Protein AF-A0A915MSQ5-F1 (afdb_monomer_lite)

Structure (mmCIF, N/CA/C/O backbone):
data_AF-A0A915MSQ5-F1
#
_entry.id   AF-A0A915MSQ5-F1
#
loop_
_atom_site.group_PDB
_atom_site.id
_atom_site.type_symbol
_atom_site.label_atom_id
_atom_site.label_alt_id
_atom_site.label_comp_id
_atom_site.label_asym_id
_atom_site.label_entity_id
_atom_site.label_seq_id
_atom_site.pdbx_PDB_ins_code
_atom_site.Cartn_x
_atom_site.Cartn_y
_atom_site.Cartn_z
_atom_site.occupancy
_atom_site.B_iso_or_equiv
_atom_site.auth_seq_id
_atom_site.auth_comp_id
_atom_site.auth_asym_id
_atom_site.auth_atom_id
_atom_site.pdbx_PDB_model_num
ATOM 1 N N . MET A 1 1 ? 3.492 1.219 8.232 1.00 61.47 1 MET A N 1
ATOM 2 C CA . MET A 1 1 ? 4.657 0.939 7.359 1.00 61.47 1 MET A CA 1
ATOM 3 C C . MET A 1 1 ? 4.391 -0.235 6.417 1.00 61.47 1 MET A C 1
ATOM 5 O O . MET A 1 1 ? 4.975 -0.222 5.348 1.00 61.47 1 MET A O 1
ATOM 9 N N . HIS A 1 2 ? 3.503 -1.182 6.762 1.00 84.31 2 HIS A N 1
ATOM 10 C CA . HIS A 1 2 ? 3.151 -2.330 5.909 1.00 84.31 2 HIS A CA 1
ATOM 11 C C . HIS A 1 2 ? 2.573 -1.921 4.545 1.00 84.31 2 HIS A C 1
ATOM 13 O O . HIS A 1 2 ? 3.196 -2.216 3.533 1.00 84.31 2 HIS A O 1
ATOM 19 N N . ASN A 1 3 ? 1.540 -1.068 4.519 1.00 87.81 3 ASN A N 1
ATOM 20 C CA . ASN A 1 3 ? 0.924 -0.619 3.262 1.00 87.81 3 ASN A CA 1
ATOM 21 C C . ASN A 1 3 ? 1.960 -0.029 2.286 1.00 87.81 3 ASN A C 1
ATOM 23 O O . ASN A 1 3 ? 1.865 -0.229 1.084 1.00 87.81 3 ASN A O 1
ATOM 27 N N . PHE A 1 4 ? 2.987 0.668 2.794 1.00 90.38 4 PHE A N 1
ATOM 28 C CA . PHE A 1 4 ? 4.078 1.190 1.966 1.00 90.38 4 PHE A CA 1
ATOM 29 C C . PHE A 1 4 ? 4.899 0.085 1.302 1.00 90.38 4 PHE A C 1
ATOM 31 O O . PHE A 1 4 ? 5.145 0.148 0.098 1.00 90.38 4 PHE A O 1
ATOM 38 N N . THR A 1 5 ? 5.320 -0.923 2.069 1.00 90.69 5 THR A N 1
ATOM 39 C CA . THR A 1 5 ? 6.068 -2.057 1.519 1.00 90.69 5 THR A CA 1
ATOM 40 C C . THR A 1 5 ? 5.231 -2.867 0.537 1.00 90.69 5 THR A C 1
ATOM 42 O O . THR A 1 5 ? 5.773 -3.332 -0.463 1.00 90.69 5 THR A O 1
ATOM 45 N N . ASP A 1 6 ? 3.920 -2.967 0.751 1.00 92.69 6 ASP A N 1
ATOM 46 C CA . ASP A 1 6 ? 3.036 -3.689 -0.168 1.00 92.69 6 ASP A CA 1
ATOM 47 C C . ASP A 1 6 ? 2.844 -2.911 -1.469 1.00 92.69 6 ASP A C 1
ATOM 49 O O . ASP A 1 6 ? 2.907 -3.479 -2.557 1.00 92.69 6 ASP A O 1
ATOM 53 N N . GLY A 1 7 ? 2.718 -1.585 -1.371 1.00 92.44 7 GLY A N 1
ATOM 54 C CA . GLY A 1 7 ? 2.763 -0.685 -2.517 1.00 92.44 7 GLY A CA 1
ATOM 55 C C . GLY A 1 7 ? 4.045 -0.836 -3.334 1.00 92.44 7 GLY A C 1
ATOM 56 O O . GLY A 1 7 ? 3.984 -0.975 -4.554 1.00 92.44 7 GLY A O 1
ATOM 57 N N . LEU A 1 8 ? 5.201 -0.858 -2.664 1.00 93.75 8 LEU A N 1
ATOM 58 C CA . LEU A 1 8 ? 6.504 -1.061 -3.303 1.00 93.75 8 LEU A CA 1
ATOM 59 C C . LEU A 1 8 ? 6.566 -2.414 -4.030 1.00 93.75 8 LEU A C 1
ATOM 61 O O . LEU A 1 8 ? 6.999 -2.475 -5.180 1.00 93.75 8 LEU A O 1
ATOM 65 N N . ALA A 1 9 ? 6.086 -3.485 -3.391 1.00 93.50 9 ALA A N 1
ATOM 66 C CA . ALA A 1 9 ? 6.030 -4.820 -3.982 1.00 93.50 9 ALA A CA 1
ATOM 67 C C . ALA A 1 9 ? 5.110 -4.869 -5.213 1.00 93.50 9 ALA A C 1
ATOM 69 O O . ALA A 1 9 ? 5.482 -5.452 -6.233 1.00 93.50 9 ALA A O 1
ATOM 70 N N . ILE A 1 10 ? 3.946 -4.211 -5.158 1.00 95.00 10 ILE A N 1
ATOM 71 C CA . ILE A 1 10 ? 3.038 -4.088 -6.305 1.00 95.00 10 ILE A CA 1
ATOM 72 C C . ILE A 1 10 ? 3.741 -3.364 -7.458 1.00 95.00 10 ILE A C 1
ATOM 74 O O . ILE A 1 10 ? 3.797 -3.907 -8.560 1.00 95.00 10 ILE A O 1
ATOM 78 N N . GLY A 1 11 ? 4.328 -2.188 -7.223 1.00 93.38 11 GLY A N 1
ATOM 79 C CA . GLY A 1 11 ? 5.019 -1.436 -8.276 1.00 93.38 11 GLY A CA 1
ATOM 80 C C . GLY A 1 11 ? 6.176 -2.224 -8.901 1.00 93.38 11 GLY A C 1
ATOM 81 O O . GLY A 1 11 ? 6.237 -2.367 -10.122 1.00 93.38 11 GLY A O 1
ATOM 82 N N . ALA A 1 12 ? 7.023 -2.846 -8.074 1.00 93.25 12 ALA A N 1
ATOM 83 C CA . ALA A 1 12 ? 8.129 -3.692 -8.531 1.00 93.25 12 ALA A CA 1
ATOM 84 C C . ALA A 1 12 ? 7.649 -4.909 -9.343 1.00 93.25 12 ALA A C 1
ATOM 86 O O . ALA A 1 12 ? 8.280 -5.318 -10.316 1.00 93.25 12 ALA A O 1
ATOM 87 N N . SER A 1 13 ? 6.503 -5.488 -8.985 1.00 94.38 13 SER A N 1
ATOM 88 C CA . SER A 1 13 ? 5.938 -6.617 -9.727 1.00 94.38 13 SER A CA 1
ATOM 89 C C . SER A 1 13 ? 5.363 -6.220 -11.092 1.00 94.38 13 SER A C 1
ATOM 91 O O . SER A 1 13 ? 5.460 -7.002 -12.035 1.00 94.38 13 SER A O 1
ATOM 93 N N . PHE A 1 14 ? 4.827 -5.002 -11.240 1.00 92.69 14 PHE A N 1
ATOM 94 C CA . PHE A 1 14 ? 4.393 -4.477 -12.542 1.00 92.69 14 PHE A CA 1
ATOM 95 C C . PHE A 1 14 ? 5.565 -4.175 -13.474 1.00 92.69 14 PHE A C 1
ATOM 97 O O . PHE A 1 14 ? 5.436 -4.377 -14.681 1.00 92.69 14 PHE A O 1
ATOM 104 N N . ILE A 1 15 ? 6.705 -3.776 -12.912 1.00 91.25 15 ILE A N 1
ATOM 105 C CA . ILE A 1 15 ? 7.976 -3.660 -13.634 1.00 91.25 15 ILE A CA 1
ATOM 106 C C . ILE A 1 15 ? 8.432 -5.028 -14.150 1.00 91.25 15 ILE A C 1
ATOM 108 O O . ILE A 1 15 ? 8.817 -5.156 -15.308 1.00 91.25 15 ILE A O 1
ATOM 112 N N . ALA A 1 16 ? 8.355 -6.065 -13.309 1.00 89.12 16 ALA A N 1
ATOM 113 C CA . ALA A 1 16 ? 8.730 -7.427 -13.691 1.00 89.12 16 ALA A CA 1
ATOM 114 C C . ALA A 1 16 ? 7.797 -8.032 -14.761 1.00 89.12 16 ALA A C 1
ATOM 116 O O . ALA A 1 16 ? 8.194 -8.930 -15.504 1.00 89.12 16 ALA A O 1
ATOM 117 N N . GLY A 1 17 ? 6.556 -7.550 -14.846 1.00 91.44 17 GLY A N 1
ATOM 118 C CA . GLY A 1 17 ? 5.625 -7.855 -15.926 1.00 91.44 17 GLY A CA 1
ATOM 119 C C . GLY A 1 17 ? 4.167 -7.814 -15.481 1.00 91.44 17 GLY A C 1
ATOM 120 O O . GLY A 1 17 ? 3.828 -8.152 -14.349 1.00 91.44 17 GLY A O 1
ATOM 121 N N . THR A 1 18 ? 3.262 -7.467 -16.398 1.00 92.56 18 THR A N 1
ATOM 122 C CA . THR A 1 18 ? 1.837 -7.233 -16.097 1.00 92.56 18 THR A CA 1
ATOM 123 C C . THR A 1 18 ? 1.153 -8.404 -15.389 1.00 92.56 18 THR A C 1
ATOM 125 O O . THR A 1 18 ? 0.404 -8.191 -14.439 1.00 92.56 18 THR A O 1
ATOM 128 N N . THR A 1 19 ? 1.422 -9.646 -15.803 1.00 95.38 19 THR A N 1
ATOM 129 C CA . THR A 1 19 ? 0.846 -10.839 -15.159 1.00 95.38 19 THR A CA 1
ATOM 130 C C . THR A 1 19 ? 1.298 -10.967 -13.703 1.00 95.38 19 THR A C 1
ATOM 132 O O . THR A 1 19 ? 0.477 -11.234 -12.828 1.00 95.38 19 THR A O 1
ATOM 135 N N . VAL A 1 20 ? 2.587 -10.738 -13.431 1.00 94.69 20 VAL A N 1
ATOM 136 C CA . VAL A 1 20 ? 3.154 -10.781 -12.073 1.00 94.69 20 VAL A CA 1
ATOM 137 C C . VAL A 1 20 ? 2.601 -9.627 -11.233 1.00 94.69 20 VAL A C 1
ATOM 139 O O . VAL A 1 20 ? 2.226 -9.839 -10.080 1.00 94.69 20 VAL A O 1
ATOM 142 N N . GLY A 1 21 ? 2.457 -8.445 -11.839 1.00 94.56 21 GLY A N 1
ATOM 143 C CA . GLY A 1 21 ? 1.794 -7.272 -11.270 1.00 94.56 21 GLY A CA 1
ATOM 144 C C . GLY A 1 21 ? 0.385 -7.560 -10.763 1.00 94.56 21 GLY A C 1
ATOM 145 O O . GLY A 1 21 ? 0.073 -7.341 -9.592 1.00 94.56 21 GLY A O 1
ATOM 146 N N . ILE A 1 22 ? -0.463 -8.120 -11.628 1.00 96.50 22 ILE A N 1
ATOM 147 C CA . ILE A 1 22 ? -1.858 -8.442 -11.294 1.00 96.50 22 ILE A CA 1
ATOM 148 C C . ILE A 1 22 ? -1.929 -9.496 -10.183 1.00 96.50 22 ILE A C 1
ATOM 150 O O . ILE A 1 22 ? -2.704 -9.340 -9.239 1.00 96.50 22 ILE A O 1
ATOM 154 N N . VAL A 1 23 ? -1.117 -10.556 -10.257 1.00 97.31 23 VAL A N 1
ATOM 155 C CA . VAL A 1 23 ? -1.100 -11.612 -9.229 1.00 97.31 23 VAL A CA 1
ATOM 156 C C . VAL A 1 23 ? -0.662 -11.054 -7.874 1.00 97.31 23 VAL A C 1
ATOM 158 O O . VAL A 1 23 ? -1.299 -11.342 -6.859 1.00 97.31 23 VAL A O 1
ATOM 161 N N . THR A 1 24 ? 0.381 -10.224 -7.849 1.00 95.62 24 THR A N 1
ATOM 162 C CA . THR A 1 24 ? 0.873 -9.577 -6.623 1.00 95.62 24 THR A CA 1
ATOM 163 C C . THR A 1 24 ? -0.175 -8.638 -6.040 1.00 95.62 24 THR A C 1
ATOM 165 O O . THR A 1 24 ? -0.470 -8.730 -4.853 1.00 95.62 24 THR A O 1
ATOM 168 N N . MET A 1 25 ? -0.807 -7.801 -6.867 1.00 94.25 25 MET A N 1
ATOM 169 C CA . MET A 1 25 ? -1.887 -6.906 -6.440 1.00 94.25 25 MET A CA 1
ATOM 170 C C . MET A 1 25 ? -3.030 -7.675 -5.770 1.00 94.25 25 MET A C 1
ATOM 172 O O . MET A 1 25 ? -3.476 -7.294 -4.690 1.00 94.25 25 MET A O 1
ATOM 176 N N . VAL A 1 26 ? -3.504 -8.761 -6.388 1.00 96.06 26 VAL A N 1
ATOM 177 C CA . VAL A 1 26 ? -4.579 -9.587 -5.813 1.00 96.06 26 VAL A CA 1
ATOM 178 C C . VAL A 1 26 ? -4.123 -10.242 -4.511 1.00 96.06 26 VAL A C 1
ATOM 180 O O . VAL A 1 26 ? -4.873 -10.253 -3.540 1.00 96.06 26 VAL A O 1
ATOM 183 N N . THR A 1 27 ? -2.894 -10.755 -4.468 1.00 95.19 27 THR A N 1
ATOM 184 C CA . THR A 1 27 ? -2.326 -11.388 -3.268 1.00 95.19 27 THR A CA 1
ATOM 185 C C . THR A 1 27 ? -2.257 -10.410 -2.099 1.00 95.19 27 THR A C 1
ATOM 187 O O . THR A 1 27 ? -2.665 -10.760 -0.993 1.00 95.19 27 THR A O 1
ATOM 190 N N . VAL A 1 28 ? -1.800 -9.182 -2.359 1.00 93.69 28 VAL A N 1
ATOM 191 C CA . VAL A 1 28 ? -1.748 -8.107 -1.366 1.00 93.69 28 VAL A CA 1
ATOM 192 C C . VAL A 1 28 ? -3.147 -7.741 -0.891 1.00 93.69 28 VAL A C 1
ATOM 194 O O . VAL A 1 28 ? -3.419 -7.773 0.303 1.00 93.69 28 VAL A O 1
ATOM 197 N N . LEU A 1 29 ? -4.087 -7.499 -1.811 1.00 91.31 29 LEU A N 1
ATOM 198 C CA . LEU A 1 29 ? -5.475 -7.188 -1.449 1.00 91.31 29 LEU A CA 1
ATOM 199 C C . LEU A 1 29 ? -6.101 -8.252 -0.540 1.00 91.31 29 LEU A C 1
ATOM 201 O O . LEU A 1 29 ? -6.834 -7.921 0.391 1.00 91.31 29 LEU A O 1
ATOM 205 N N . VAL A 1 30 ? -5.817 -9.529 -0.799 1.00 94.19 30 VAL A N 1
ATOM 206 C CA . VAL A 1 30 ? -6.364 -10.640 -0.014 1.00 94.19 30 VAL A CA 1
ATOM 207 C C . VAL A 1 30 ? -5.852 -10.639 1.426 1.00 94.19 30 VAL A C 1
ATOM 209 O O . VAL A 1 30 ? -6.637 -10.953 2.321 1.00 94.19 30 VAL A O 1
ATOM 212 N N . HIS A 1 31 ? -4.586 -10.296 1.678 1.00 91.44 31 HIS A N 1
ATOM 213 C CA . HIS A 1 31 ? -4.064 -10.249 3.049 1.00 91.44 31 HIS A CA 1
ATOM 214 C C . HIS A 1 31 ? -4.239 -8.891 3.743 1.00 91.44 31 HIS A C 1
ATOM 216 O O . HIS A 1 31 ? -4.299 -8.860 4.971 1.00 91.44 31 HIS A O 1
ATOM 222 N N . GLU A 1 32 ? -4.438 -7.809 2.985 1.00 88.69 32 GLU A N 1
ATOM 223 C CA . GLU A 1 32 ? -4.683 -6.466 3.525 1.00 88.69 32 GLU A CA 1
ATOM 224 C C . GLU A 1 32 ? -6.092 -6.316 4.107 1.00 88.69 32 GLU A C 1
ATOM 226 O O . GLU A 1 32 ? -6.264 -5.686 5.147 1.00 88.69 32 GLU A O 1
ATOM 231 N N . ILE A 1 33 ? -7.114 -6.946 3.509 1.00 88.38 33 ILE A N 1
ATOM 232 C CA . ILE A 1 33 ? -8.490 -6.876 4.039 1.00 88.38 33 ILE A CA 1
ATOM 233 C C . ILE A 1 33 ? -8.562 -7.388 5.496 1.00 88.38 33 ILE A C 1
ATOM 235 O O . ILE A 1 33 ? -9.082 -6.669 6.353 1.00 88.38 33 ILE A O 1
ATOM 239 N N . PRO A 1 34 ? -8.049 -8.592 5.833 1.00 90.00 3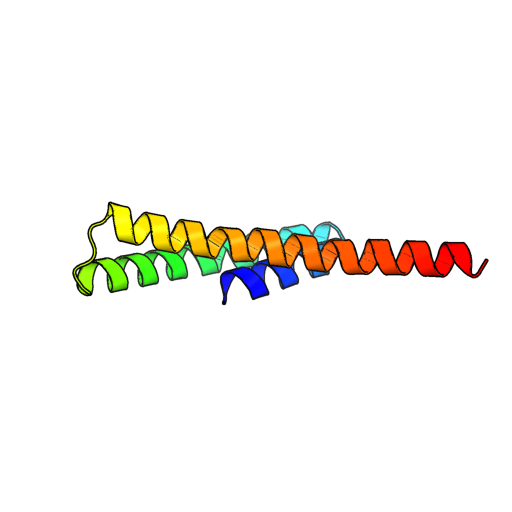4 PRO A N 1
ATOM 240 C CA . PRO A 1 34 ? -7.970 -9.045 7.220 1.00 90.00 34 PRO A CA 1
ATOM 241 C C . PRO A 1 34 ? -7.128 -8.126 8.110 1.00 90.00 34 PRO A C 1
ATOM 243 O O . PRO A 1 34 ? -7.512 -7.894 9.259 1.00 90.00 34 PRO A O 1
ATOM 246 N N . HIS A 1 35 ? -6.005 -7.615 7.594 1.00 89.88 35 HIS A N 1
ATOM 247 C CA . HIS A 1 35 ? -5.087 -6.771 8.357 1.00 89.88 35 HIS A CA 1
ATOM 248 C C . HIS A 1 35 ? -5.756 -5.455 8.770 1.00 89.88 35 HIS A C 1
ATOM 250 O O . HIS A 1 35 ? -5.789 -5.121 9.954 1.00 89.88 35 HIS A O 1
ATOM 256 N N . GLU A 1 36 ? -6.390 -4.750 7.831 1.00 89.06 36 GLU A N 1
ATOM 257 C CA . GLU A 1 36 ? -7.074 -3.483 8.106 1.00 89.06 36 GLU A CA 1
ATOM 258 C C . GLU A 1 36 ? -8.301 -3.658 9.008 1.00 89.06 36 GLU A C 1
ATOM 260 O O . GLU A 1 36 ? -8.582 -2.797 9.845 1.00 89.06 36 GLU A O 1
ATOM 265 N N . ILE A 1 37 ? -9.023 -4.780 8.888 1.00 90.19 37 ILE A N 1
ATOM 266 C CA . ILE A 1 37 ? -10.120 -5.118 9.808 1.00 90.19 37 ILE A CA 1
ATOM 267 C C . ILE A 1 37 ? -9.580 -5.335 11.230 1.00 90.19 37 ILE A C 1
ATOM 269 O O . ILE A 1 37 ? -10.196 -4.874 12.196 1.00 90.19 37 ILE A O 1
ATOM 273 N N . GLY A 1 38 ? -8.433 -6.007 11.366 1.00 92.44 38 GLY A N 1
ATOM 274 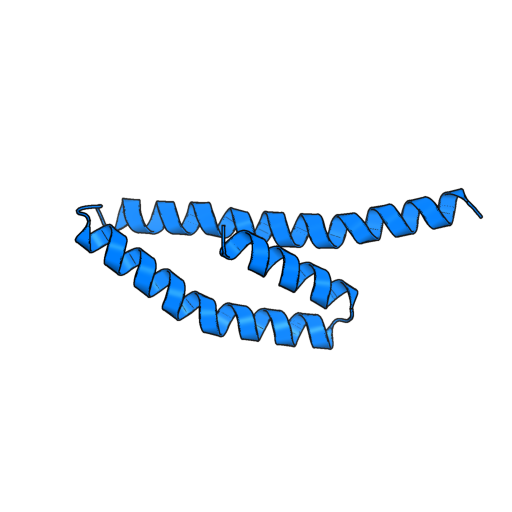C CA . GLY A 1 38 ? -7.744 -6.204 12.641 1.00 92.44 38 GLY A CA 1
ATOM 275 C C . GLY A 1 38 ? -7.296 -4.885 13.270 1.00 92.44 38 GLY A C 1
ATOM 276 O O . GLY A 1 38 ? -7.639 -4.604 14.420 1.00 92.44 38 GLY A O 1
ATOM 277 N N . ASP A 1 39 ? -6.616 -4.036 12.501 1.00 90.38 39 ASP A N 1
ATOM 278 C CA . ASP A 1 39 ? -6.165 -2.712 12.944 1.00 90.38 39 ASP A CA 1
ATOM 279 C C . ASP A 1 39 ? -7.340 -1.827 13.365 1.00 90.38 39 ASP A C 1
ATOM 281 O O . ASP A 1 39 ? -7.313 -1.182 14.417 1.00 90.38 39 ASP A O 1
ATOM 285 N N . PHE A 1 40 ? -8.423 -1.836 12.584 1.00 91.62 40 PHE A N 1
ATOM 286 C CA . PHE A 1 40 ? -9.643 -1.115 12.924 1.00 91.62 40 PHE A CA 1
ATOM 287 C C . PHE A 1 40 ? -10.244 -1.608 14.246 1.00 91.62 40 PHE A C 1
ATOM 289 O O . PHE A 1 40 ? -10.626 -0.790 15.089 1.00 91.62 40 PHE A O 1
ATOM 296 N N . ALA A 1 41 ? -10.306 -2.926 14.461 1.00 93.06 41 ALA A N 1
ATOM 297 C CA . ALA A 1 41 ? -10.801 -3.509 15.706 1.00 93.06 41 ALA A CA 1
ATOM 298 C C . ALA A 1 41 ? -9.930 -3.110 16.909 1.00 93.06 41 ALA A C 1
ATOM 300 O O . ALA A 1 41 ? -10.472 -2.713 17.944 1.00 93.06 41 ALA A O 1
ATOM 301 N N . ILE A 1 42 ? -8.602 -3.131 16.757 1.00 94.12 42 ILE A N 1
ATOM 302 C CA . ILE A 1 42 ? -7.645 -2.700 17.787 1.00 94.12 42 ILE A CA 1
ATOM 303 C C . ILE A 1 42 ? -7.837 -1.215 18.118 1.00 94.12 42 ILE A C 1
ATOM 305 O O . ILE A 1 42 ? -7.927 -0.856 19.292 1.00 94.12 42 ILE A O 1
ATOM 309 N N . LEU A 1 43 ? -7.959 -0.341 17.113 1.00 91.94 43 LEU A N 1
ATOM 310 C CA . LEU A 1 43 ? -8.150 1.101 17.319 1.00 91.94 43 LEU A CA 1
ATOM 311 C C . LEU A 1 43 ? -9.468 1.409 18.036 1.00 91.94 43 LEU A C 1
ATOM 313 O O . LEU A 1 43 ? -9.501 2.227 18.959 1.00 91.94 43 LEU A O 1
ATOM 317 N N . VAL A 1 44 ? -10.554 0.741 17.646 1.00 93.88 44 VAL A N 1
ATOM 318 C CA . VAL A 1 44 ? -11.850 0.881 18.323 1.00 93.88 44 VAL A CA 1
ATOM 319 C C . VAL A 1 44 ? -11.762 0.384 19.768 1.00 93.88 44 VAL A C 1
ATOM 321 O O . VAL A 1 44 ? -12.262 1.060 20.669 1.00 93.88 44 VAL A O 1
ATOM 324 N N . GLN A 1 45 ? -11.087 -0.742 20.020 1.00 93.81 45 GLN A N 1
ATOM 325 C CA . GLN A 1 45 ? -10.879 -1.265 21.374 1.00 93.81 45 GLN A CA 1
ATOM 326 C C . GLN A 1 45 ? -9.988 -0.348 22.228 1.00 93.81 45 GLN A C 1
ATOM 328 O O . GLN A 1 45 ? -10.227 -0.205 23.425 1.00 93.81 45 GLN A O 1
ATOM 333 N N . ALA A 1 46 ? -9.030 0.346 21.614 1.00 93.44 46 ALA A N 1
ATOM 334 C CA . ALA A 1 46 ? -8.195 1.367 22.247 1.00 93.44 46 ALA A CA 1
ATOM 335 C C . ALA A 1 46 ? -8.942 2.688 22.548 1.00 93.44 46 ALA A C 1
ATOM 337 O O . ALA A 1 46 ? -8.328 3.663 22.982 1.00 93.44 46 ALA A O 1
ATOM 338 N N . GLY A 1 47 ? -10.260 2.749 22.318 1.00 93.19 47 GLY A N 1
ATOM 339 C CA . GLY A 1 47 ? -11.108 3.896 22.650 1.00 93.19 47 GLY A CA 1
ATOM 340 C C . GLY A 1 47 ? -11.207 4.956 21.552 1.00 93.19 47 GLY A C 1
ATOM 341 O O . GLY A 1 47 ? -11.746 6.041 21.788 1.00 93.19 47 GLY A O 1
ATOM 342 N N . PHE A 1 48 ? -10.712 4.680 20.342 1.00 93.31 48 PHE A N 1
ATOM 343 C CA . PHE A 1 48 ? -10.872 5.596 19.215 1.00 93.31 48 PHE A CA 1
ATOM 344 C C . PHE A 1 48 ? -12.307 5.522 18.685 1.00 93.31 48 PHE A C 1
ATOM 346 O O . PHE A 1 48 ? -12.923 4.460 18.598 1.00 93.31 48 PHE A O 1
ATOM 353 N N . SER A 1 49 ? -12.851 6.667 18.269 1.00 93.50 49 SER A N 1
ATOM 354 C CA . SER A 1 49 ? -14.127 6.678 17.556 1.00 93.50 49 SER A CA 1
ATOM 355 C C . SER A 1 49 ? -13.973 6.003 16.189 1.00 93.50 49 SER A C 1
ATOM 357 O O . SER A 1 49 ? -12.935 6.134 15.539 1.00 93.50 49 SER A O 1
ATOM 359 N N . LYS A 1 50 ? -15.030 5.334 15.706 1.00 90.19 50 LYS A N 1
ATOM 360 C CA . LYS A 1 50 ? -15.029 4.635 14.403 1.00 90.19 50 LYS A CA 1
ATOM 361 C C . LYS A 1 50 ? -14.514 5.518 13.258 1.00 90.19 50 LYS A C 1
ATOM 363 O O . LYS A 1 50 ? -13.719 5.072 12.443 1.00 90.19 50 LYS A O 1
ATOM 368 N N . LYS A 1 51 ? -14.906 6.799 13.240 1.00 92.50 51 LYS A N 1
ATOM 369 C CA . LYS A 1 51 ? -14.437 7.776 12.241 1.00 92.50 51 LYS A CA 1
ATOM 370 C C . LYS A 1 51 ? -12.926 8.010 12.314 1.00 92.50 51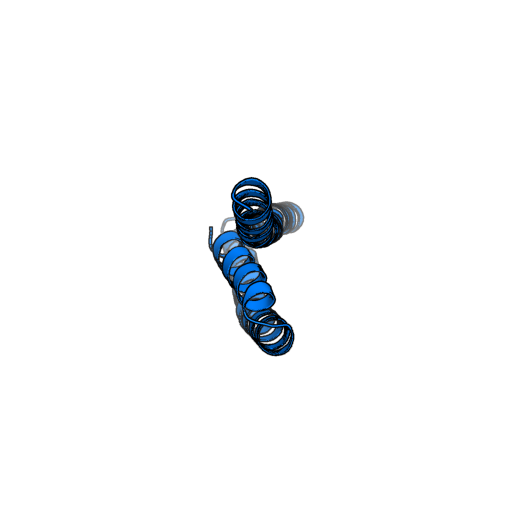 LYS A C 1
ATOM 372 O O . LYS A 1 51 ? -12.276 8.085 11.280 1.00 92.50 51 LYS A O 1
ATOM 377 N N . LYS A 1 52 ? -12.371 8.122 13.524 1.00 91.69 52 LYS A N 1
ATOM 378 C CA . LYS A 1 52 ? -10.932 8.327 13.727 1.00 91.69 52 LYS A CA 1
ATOM 379 C C . LYS A 1 52 ? -10.139 7.079 13.337 1.00 91.69 52 LYS A C 1
ATOM 381 O O . LYS A 1 52 ? -9.113 7.216 12.687 1.00 91.69 52 LYS A O 1
ATOM 386 N N . ALA A 1 53 ? -10.640 5.891 13.675 1.00 91.56 53 ALA A N 1
ATOM 387 C CA . ALA A 1 53 ? -10.026 4.628 13.270 1.00 91.56 53 ALA A CA 1
ATOM 388 C C . ALA A 1 53 ? -9.994 4.469 11.737 1.00 91.56 53 ALA A C 1
ATOM 390 O O . ALA A 1 53 ? -8.948 4.157 11.182 1.00 91.56 53 ALA A O 1
ATOM 391 N N . MET A 1 54 ? -11.092 4.796 11.040 1.00 88.56 54 MET A N 1
ATOM 392 C CA . MET A 1 54 ? -11.119 4.801 9.568 1.00 88.56 54 MET A CA 1
ATOM 393 C C . MET A 1 54 ? -10.153 5.821 8.954 1.00 88.56 54 MET A C 1
ATOM 395 O O . MET A 1 54 ? -9.484 5.512 7.976 1.00 88.56 54 MET A O 1
ATOM 399 N N . LEU A 1 55 ? -10.067 7.033 9.515 1.00 90.56 55 LEU A N 1
ATOM 400 C CA . LEU A 1 55 ? -9.131 8.055 9.035 1.00 90.56 55 LEU A CA 1
ATOM 401 C C . LEU A 1 55 ? -7.679 7.588 9.149 1.00 90.56 55 LEU A C 1
ATOM 403 O O . LEU A 1 55 ? -6.910 7.805 8.222 1.00 90.56 55 LEU A O 1
ATOM 407 N N . ILE A 1 56 ? -7.315 6.936 10.256 1.00 89.31 56 ILE A N 1
ATOM 408 C CA . ILE A 1 56 ? -5.960 6.408 10.461 1.00 89.31 56 ILE A CA 1
ATOM 409 C C . ILE A 1 56 ? -5.619 5.351 9.401 1.00 89.31 56 ILE A C 1
ATOM 411 O O . ILE A 1 56 ? -4.549 5.455 8.806 1.00 89.31 56 ILE A O 1
ATOM 415 N N . GLN A 1 57 ? -6.539 4.431 9.082 1.00 88.25 57 GLN A N 1
ATOM 416 C CA . GLN A 1 57 ? -6.314 3.458 8.000 1.00 88.25 57 GLN A CA 1
ATOM 417 C C . GLN A 1 57 ? -6.269 4.110 6.611 1.00 88.25 57 GLN A C 1
ATOM 419 O O . GLN A 1 57 ? -5.472 3.730 5.759 1.00 88.25 57 GLN A O 1
ATOM 424 N N . LEU A 1 58 ? -7.051 5.165 6.375 1.00 86.38 58 LEU A N 1
ATOM 425 C CA . LEU A 1 58 ? -6.946 5.918 5.124 1.00 86.38 58 LEU A CA 1
ATOM 426 C C . LEU A 1 58 ? -5.582 6.618 4.994 1.00 86.38 58 LEU A C 1
ATOM 428 O O . LEU A 1 58 ? -5.015 6.667 3.904 1.00 86.38 58 LEU A O 1
ATOM 432 N N . TYR A 1 59 ? -5.027 7.130 6.099 1.00 87.69 59 TYR A N 1
ATOM 433 C CA . TYR A 1 59 ? -3.681 7.707 6.113 1.00 87.69 59 TYR A CA 1
ATOM 434 C C . TYR A 1 59 ? -2.605 6.676 5.758 1.00 87.69 59 TYR A C 1
ATOM 436 O O . TYR A 1 59 ? -1.678 7.004 5.016 1.00 87.69 59 TYR A O 1
ATOM 444 N N . THR A 1 60 ? -2.717 5.437 6.241 1.00 84.88 60 THR A N 1
ATOM 445 C CA . THR A 1 60 ? -1.759 4.374 5.903 1.00 84.88 60 THR A CA 1
ATOM 446 C C . THR A 1 60 ? -1.895 3.906 4.456 1.00 84.88 60 THR A C 1
ATOM 448 O O . THR A 1 60 ? -0.872 3.615 3.836 1.00 84.88 60 THR A O 1
ATOM 451 N N . ALA A 1 61 ? -3.097 3.942 3.869 1.00 84.88 61 ALA A N 1
ATOM 452 C CA . ALA A 1 61 ? -3.322 3.625 2.455 1.00 84.88 61 ALA A CA 1
ATOM 453 C C . ALA A 1 61 ? -2.571 4.563 1.487 1.00 84.88 61 ALA A C 1
ATOM 455 O O . ALA A 1 61 ? -2.091 4.116 0.444 1.00 84.88 61 ALA A O 1
ATOM 456 N N . PHE A 1 62 ? -2.360 5.839 1.843 1.00 89.75 62 PHE A N 1
ATOM 457 C CA . PHE A 1 62 ? -1.473 6.723 1.064 1.00 89.75 62 PHE A CA 1
ATOM 458 C C . PHE A 1 62 ? -0.029 6.209 1.014 1.00 89.75 62 PHE A C 1
ATOM 460 O O . PHE A 1 62 ? 0.672 6.449 0.032 1.00 89.75 62 PHE A O 1
ATOM 467 N N . GLY A 1 63 ? 0.403 5.463 2.035 1.00 89.75 63 GLY A N 1
ATOM 468 C CA . GLY A 1 63 ? 1.686 4.769 2.040 1.00 89.75 63 GLY A CA 1
ATOM 469 C C . GLY A 1 63 ? 1.808 3.775 0.886 1.00 89.75 63 GLY A C 1
ATOM 470 O O . GLY A 1 63 ? 2.837 3.771 0.219 1.00 89.75 63 GLY A O 1
ATOM 471 N N . ALA A 1 64 ? 0.759 2.999 0.590 1.00 90.06 64 ALA A N 1
ATOM 472 C CA . ALA A 1 64 ? 0.762 2.058 -0.534 1.00 90.06 64 ALA A CA 1
ATOM 473 C C . ALA A 1 64 ? 0.877 2.756 -1.888 1.00 90.06 64 ALA A C 1
ATOM 475 O O . ALA A 1 64 ? 1.655 2.340 -2.745 1.00 90.06 64 ALA A O 1
ATOM 476 N N . ILE A 1 65 ? 0.155 3.863 -2.065 1.00 90.88 65 ILE A N 1
ATOM 477 C CA . ILE A 1 65 ? 0.241 4.661 -3.292 1.00 90.88 65 ILE A CA 1
ATOM 478 C C . ILE A 1 65 ? 1.661 5.215 -3.462 1.00 90.88 65 ILE A C 1
ATOM 480 O O . ILE A 1 65 ? 2.235 5.105 -4.543 1.00 90.88 65 ILE A O 1
ATOM 484 N N . ALA A 1 66 ? 2.250 5.758 -2.391 1.00 93.19 66 ALA A N 1
ATOM 485 C CA . ALA A 1 66 ? 3.611 6.286 -2.416 1.00 93.19 66 ALA A CA 1
ATOM 486 C C . ALA A 1 66 ? 4.654 5.198 -2.717 1.00 93.19 66 ALA A C 1
ATOM 488 O O . ALA A 1 66 ? 5.526 5.415 -3.553 1.00 93.19 66 ALA A O 1
ATOM 489 N N . GLY A 1 67 ? 4.551 4.024 -2.086 1.00 91.69 67 GLY A N 1
ATOM 490 C CA . GLY A 1 67 ? 5.450 2.895 -2.343 1.00 91.69 67 GLY A CA 1
ATOM 491 C C . GLY A 1 67 ? 5.385 2.420 -3.795 1.00 91.69 67 GLY A C 1
ATOM 492 O O . GLY A 1 67 ? 6.421 2.247 -4.431 1.00 91.69 67 GLY A O 1
ATOM 493 N N . CYS A 1 68 ? 4.178 2.291 -4.350 1.00 91.62 68 CYS A N 1
ATOM 494 C CA . CYS A 1 68 ? 3.979 1.895 -5.746 1.00 91.62 68 CYS A CA 1
ATOM 495 C C . CYS A 1 68 ? 4.551 2.930 -6.725 1.00 91.62 68 CYS A C 1
ATOM 497 O O . CYS A 1 68 ? 5.275 2.571 -7.653 1.00 91.62 68 CYS A O 1
ATOM 499 N N . ALA A 1 69 ? 4.290 4.218 -6.482 1.00 92.12 69 ALA A N 1
ATOM 500 C CA . ALA A 1 69 ? 4.816 5.302 -7.306 1.00 92.12 69 ALA A CA 1
ATOM 501 C C . ALA A 1 69 ? 6.350 5.359 -7.280 1.00 92.12 69 ALA A C 1
ATOM 503 O O . ALA A 1 69 ? 6.966 5.510 -8.331 1.00 92.12 69 ALA A O 1
ATOM 504 N N . ILE A 1 70 ? 6.967 5.199 -6.103 1.00 92.31 70 ILE A N 1
ATOM 505 C CA . ILE A 1 70 ? 8.430 5.175 -5.962 1.00 92.31 70 ILE A CA 1
ATOM 506 C C . ILE A 1 70 ? 9.032 3.991 -6.719 1.00 92.31 70 ILE A C 1
ATOM 508 O O . ILE A 1 70 ? 10.010 4.182 -7.433 1.00 92.31 70 ILE A O 1
ATOM 512 N N . ALA A 1 71 ? 8.442 2.796 -6.605 1.00 91.50 71 ALA A N 1
ATOM 513 C CA . ALA A 1 71 ? 8.925 1.629 -7.338 1.00 91.50 71 ALA A CA 1
ATOM 514 C C . ALA A 1 71 ? 8.916 1.866 -8.855 1.00 91.50 71 ALA A C 1
ATOM 516 O O . ALA A 1 71 ? 9.907 1.585 -9.516 1.00 91.50 71 ALA A O 1
ATOM 517 N N . ILE A 1 72 ? 7.827 2.416 -9.402 1.00 89.62 72 ILE A N 1
ATOM 518 C CA . ILE A 1 72 ? 7.719 2.706 -10.842 1.00 89.62 72 ILE A CA 1
ATOM 519 C C . ILE A 1 72 ? 8.701 3.806 -11.265 1.00 89.62 72 ILE A C 1
ATOM 521 O O . ILE A 1 72 ? 9.336 3.697 -12.312 1.00 89.62 72 ILE A O 1
ATOM 525 N N . TRP A 1 73 ? 8.854 4.849 -10.447 1.00 89.94 73 TRP A N 1
ATOM 526 C CA . TRP A 1 73 ? 9.744 5.967 -10.754 1.00 89.94 73 TRP A CA 1
ATOM 527 C C . TRP A 1 73 ? 11.219 5.554 -10.839 1.00 89.94 73 TRP A C 1
ATOM 529 O O . TRP A 1 73 ? 11.952 6.107 -11.656 1.00 89.94 73 TRP A O 1
ATOM 539 N N . ASP A 1 74 ? 11.640 4.562 -10.052 1.00 85.31 74 ASP A N 1
ATOM 540 C CA . ASP A 1 74 ? 12.998 4.006 -10.104 1.00 85.31 74 ASP A CA 1
ATOM 541 C C . ASP A 1 74 ? 13.337 3.446 -11.500 1.00 85.31 74 ASP A C 1
ATOM 543 O O . ASP A 1 74 ? 14.423 3.674 -12.031 1.00 85.31 74 ASP A O 1
ATOM 547 N N . VAL A 1 75 ? 12.367 2.805 -12.159 1.00 78.69 75 VAL A N 1
ATOM 548 C CA . VAL A 1 75 ? 12.535 2.289 -13.527 1.00 78.69 75 VAL A CA 1
ATOM 549 C C . VAL A 1 75 ? 12.542 3.389 -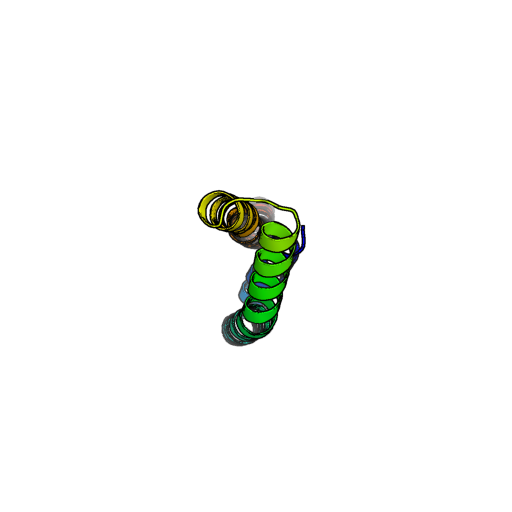14.571 1.00 78.69 75 VAL A C 1
ATOM 551 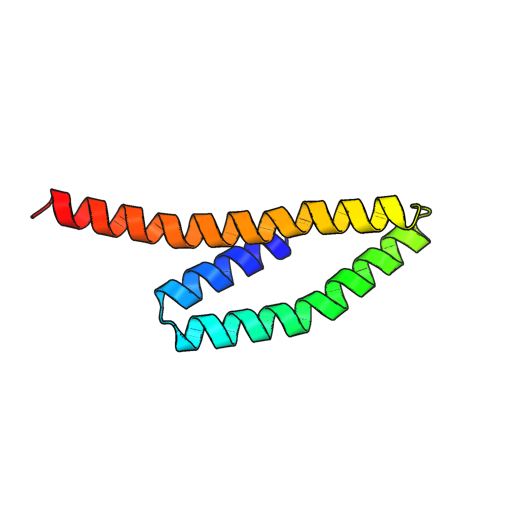O O . VAL A 1 75 ? 13.369 3.355 -15.480 1.00 78.69 75 VAL A O 1
ATOM 554 N N . ASP A 1 76 ? 11.665 4.383 -14.447 1.00 74.81 76 ASP A N 1
ATOM 555 C CA . ASP A 1 76 ? 11.695 5.531 -15.355 1.00 74.81 76 ASP A CA 1
ATOM 556 C C . ASP A 1 76 ? 13.039 6.269 -15.268 1.00 74.81 76 ASP A C 1
ATOM 558 O O . ASP A 1 76 ? 13.605 6.645 -16.294 1.00 74.81 76 ASP A O 1
ATOM 562 N N . ALA A 1 77 ? 13.597 6.425 -14.064 1.00 72.56 77 ALA A N 1
ATOM 563 C CA . ALA A 1 77 ? 14.915 7.022 -13.871 1.00 72.56 77 ALA A CA 1
ATOM 564 C C . ALA A 1 77 ? 16.038 6.190 -14.518 1.00 72.56 77 ALA A C 1
ATOM 566 O O . ALA A 1 77 ? 16.915 6.765 -15.168 1.00 72.56 77 ALA A O 1
ATOM 567 N N . ALA A 1 78 ? 15.993 4.859 -14.394 1.00 73.94 78 ALA A N 1
ATOM 568 C CA . ALA A 1 78 ? 16.952 3.958 -15.036 1.00 73.94 78 ALA A CA 1
ATOM 569 C C . ALA A 1 78 ? 16.887 4.042 -16.572 1.00 73.94 78 ALA A C 1
ATOM 571 O O . ALA A 1 78 ? 17.917 4.201 -17.226 1.00 73.94 78 ALA A O 1
ATOM 572 N N . ASN A 1 79 ? 15.680 4.040 -17.143 1.00 77.00 79 ASN A N 1
ATOM 573 C CA . ASN A 1 79 ? 15.471 4.151 -18.590 1.00 77.00 79 ASN A CA 1
ATOM 574 C C . ASN A 1 79 ? 16.002 5.480 -19.155 1.00 77.00 79 ASN A C 1
ATOM 576 O O . ASN A 1 79 ? 16.570 5.518 -20.246 1.00 77.00 79 ASN A O 1
ATOM 580 N N . ILE A 1 80 ? 15.823 6.586 -18.422 1.00 76.25 80 ILE A N 1
ATOM 581 C CA . ILE A 1 80 ? 16.355 7.898 -18.818 1.00 76.25 80 ILE A CA 1
ATOM 582 C C . ILE A 1 80 ? 17.888 7.896 -18.768 1.00 76.25 80 ILE A C 1
ATOM 584 O O . ILE A 1 80 ? 18.515 8.454 -19.664 1.00 76.25 80 ILE A O 1
ATOM 588 N N . ALA A 1 81 ? 18.496 7.279 -17.751 1.00 77.88 81 ALA A N 1
ATOM 589 C CA . ALA A 1 81 ? 19.951 7.192 -17.637 1.00 77.88 81 ALA A CA 1
ATOM 590 C C . ALA A 1 81 ? 20.571 6.416 -18.812 1.00 77.88 81 ALA A C 1
ATOM 592 O O . ALA A 1 81 ? 21.508 6.912 -19.436 1.00 77.88 81 ALA A O 1
ATOM 593 N N . GLU A 1 82 ? 19.995 5.268 -19.182 1.00 79.50 82 GLU A N 1
ATOM 594 C CA . GLU A 1 82 ? 20.443 4.484 -20.344 1.00 79.50 82 GLU A CA 1
ATOM 595 C C . GLU A 1 82 ? 20.310 5.257 -21.668 1.00 79.50 82 GLU A C 1
ATOM 597 O O . GLU A 1 82 ? 21.175 5.145 -22.534 1.00 79.50 82 GLU A O 1
ATOM 602 N N . ALA A 1 83 ? 19.265 6.076 -21.830 1.00 74.56 83 ALA A N 1
ATOM 603 C CA . ALA A 1 83 ? 19.054 6.881 -23.036 1.00 74.56 83 ALA A CA 1
ATOM 604 C C . ALA A 1 83 ? 20.021 8.075 -23.175 1.00 74.56 83 ALA A C 1
ATOM 606 O O . ALA A 1 83 ? 20.180 8.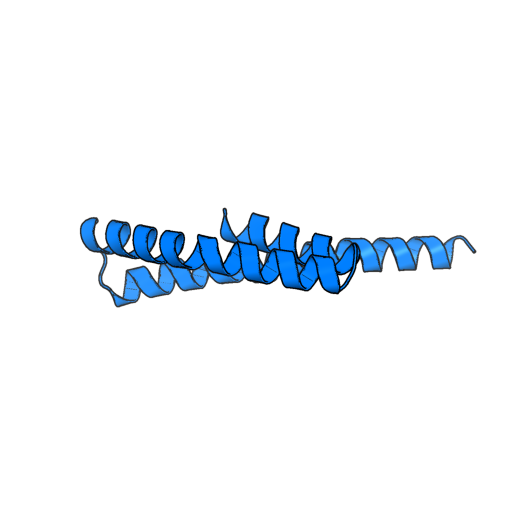598 -24.274 1.00 74.56 83 ALA A O 1
ATOM 607 N N . VAL A 1 84 ? 20.637 8.531 -22.079 1.00 79.31 84 VAL A N 1
ATOM 608 C CA . VAL A 1 84 ? 21.638 9.617 -22.079 1.00 79.31 84 VAL A CA 1
ATOM 609 C C . VAL A 1 84 ? 23.055 9.084 -22.328 1.00 79.31 84 VAL A C 1
ATOM 611 O O . VAL A 1 84 ? 23.915 9.835 -22.787 1.00 79.31 84 VAL A O 1
ATOM 614 N N . GLU A 1 85 ? 23.309 7.806 -22.036 1.00 74.00 85 GLU A N 1
ATOM 615 C CA . GLU A 1 85 ? 24.600 7.149 -22.286 1.00 74.00 85 GLU A CA 1
ATOM 616 C C . GLU A 1 85 ? 24.766 6.603 -23.723 1.00 74.00 85 GLU A C 1
ATOM 618 O O . GLU A 1 85 ? 25.880 6.216 -24.088 1.00 74.00 85 GLU A O 1
ATOM 623 N N . GLN A 1 86 ? 23.702 6.584 -24.539 1.00 55.44 86 GLN A N 1
ATOM 624 C CA . GLN A 1 86 ? 23.706 6.170 -25.958 1.00 55.44 86 GLN A CA 1
ATOM 625 C C . GLN A 1 86 ? 23.919 7.342 -26.924 1.00 55.44 86 GLN A C 1
ATOM 627 O O . GLN A 1 86 ? 24.599 7.119 -27.955 1.00 55.44 86 GLN A O 1
#

Secondary structure (DSSP, 8-state):
-HHHHHHHHHHHHHHH-HHHHHHHHHHHHHHHHHHHHHHHHHHHHTT--HHHHHHHHHHHHHHHHHHHHHHHHHHHHHHHHHHHH-

Organism: Meloidogyne javanica (NCBI:txid6303)

pLDDT: mean 88.83, std 7.45, range [55.44, 97.31]

Radius of gyration: 16.5 Å; chains: 1; bounding box: 40×21×49 Å

InterPro domains:
  IPR003689 Zinc/iron permease [PF02535] (1-81)

Sequence (86 aa):
MHNFTDGLAIGASFIAGTTVGIVTMVTVLVHEIPHEIGDFAILVQAGFSKKKAMLIQLYTAFGAIAGCAIAIWDVDAANIAEAVEQ

Foldseek 3Di:
DVLLVLLLCLLLLVVVHDVSNVVSVVVCVVVVVVVLVVQLVVCVVVVDDSVVSVVVVVVVNVSSVVSNVVNNVVVVVVVVVVVVVD